Protein AF-A0A838WN69-F1 (afdb_monomer_lite)

Secondary structure (DSSP, 8-state):
--S-GGGG--TT-SS-SS-HHHHHHHHHHHS-GGGS---HHHHHHHHHHHHHHHHHHHHHHHHHHTTT------TT---

InterPro domains:
  IPR000484 Photosynthetic reaction centre, L/M [PF00124] (1-66)
  IPR036854 Photosystem II protein D1/D2 superfamily [SSF81483] (1-78)
  IPR055266 Photosystem II protein D1/D2 [PTHR33149] (1-77)

pLDDT: mean 95.53, std 4.67, range [77.38, 98.81]

Sequence (79 aa):
ETESQNYGYKFGQEEETYNIVAAHGYFGRLIFQYASFNNSRSLHFFLAAWPVVGIWFTALGVSTMAFNLNGFNFNQSII

Foldseek 3Di:
DPDDPCVVDDPPDPDDPDDLVVVLVVVCVVPHNVVGDSDPVVVVVCVVCVVVVVVVVVVVQVVVVVVVPDDDDCVPVDD

Organism: NCBI:txid2585140

Structure (mmCIF, N/CA/C/O backbone):
data_AF-A0A838WN69-F1
#
_entry.id   AF-A0A838WN69-F1
#
loop_
_atom_site.group_PDB
_atom_site.id
_atom_site.type_symbol
_atom_site.label_atom_id
_atom_site.label_alt_id
_atom_site.label_comp_id
_atom_site.label_asym_id
_atom_site.label_entity_id
_atom_site.label_seq_id
_atom_site.pdbx_PDB_ins_code
_atom_site.Cartn_x
_atom_site.Cartn_y
_atom_site.Cartn_z
_atom_site.occupancy
_atom_site.B_iso_or_equiv
_atom_site.auth_seq_id
_atom_site.auth_comp_id
_atom_site.auth_asym_id
_atom_site.auth_atom_id
_atom_site.pdbx_PDB_model_num
ATOM 1 N N . GLU A 1 1 ? -9.862 -15.696 29.552 1.00 80.69 1 GLU A N 1
ATOM 2 C CA . GLU A 1 1 ? -9.022 -15.995 28.366 1.00 80.69 1 GLU A CA 1
ATOM 3 C C . GLU A 1 1 ? -9.334 -17.355 27.726 1.00 80.69 1 GLU A C 1
ATOM 5 O O . GLU A 1 1 ? -8.565 -17.844 26.915 1.00 80.69 1 GLU A O 1
ATOM 10 N N . THR A 1 2 ? -10.470 -17.978 28.049 1.00 95.88 2 THR A N 1
ATOM 11 C CA . THR A 1 2 ? -10.863 -19.294 27.516 1.00 95.88 2 THR A CA 1
ATOM 12 C C . THR A 1 2 ? -11.543 -19.223 26.147 1.00 95.88 2 THR A C 1
ATOM 14 O O . THR A 1 2 ? -11.761 -20.254 25.520 1.00 95.88 2 THR A O 1
ATOM 17 N N . GLU A 1 3 ? -11.896 -18.021 25.686 1.00 95.81 3 GLU A N 1
ATOM 18 C CA . GLU A 1 3 ? -12.622 -17.771 24.440 1.00 95.81 3 GLU A CA 1
ATOM 19 C C . GLU A 1 3 ? -11.794 -16.914 23.474 1.00 95.81 3 GLU A C 1
ATOM 21 O O . GLU A 1 3 ? -10.908 -16.161 23.883 1.00 95.81 3 GLU A O 1
ATOM 26 N N . SER A 1 4 ? -12.101 -17.013 22.177 1.00 97.19 4 SER A N 1
ATOM 27 C CA . SER A 1 4 ? -11.454 -16.209 21.135 1.00 97.19 4 SER A CA 1
ATOM 28 C C . SER A 1 4 ? -11.834 -14.730 21.239 1.00 97.19 4 SER A C 1
ATOM 30 O O . SER A 1 4 ? -13.008 -14.391 21.368 1.00 97.19 4 SER A O 1
ATOM 32 N N . GLN A 1 5 ? -10.855 -13.840 21.061 1.00 97.06 5 GLN A N 1
ATOM 33 C CA . GLN A 1 5 ? -11.083 -12.391 21.005 1.00 97.06 5 GLN A CA 1
ATOM 34 C C . GLN A 1 5 ? -12.003 -11.976 19.844 1.00 97.06 5 GLN A C 1
ATOM 36 O O . GLN A 1 5 ? -12.703 -10.972 19.947 1.00 97.06 5 GLN A O 1
ATOM 41 N N . ASN A 1 6 ? -12.078 -12.780 18.775 1.00 97.25 6 ASN A N 1
ATOM 42 C CA . ASN A 1 6 ? -12.958 -12.515 17.636 1.00 97.25 6 ASN A CA 1
ATOM 43 C C . ASN A 1 6 ? -14.441 -12.496 18.034 1.00 97.25 6 ASN A C 1
ATOM 45 O O . ASN A 1 6 ? -15.221 -11.782 17.410 1.00 97.25 6 ASN A O 1
ATOM 49 N N . TYR A 1 7 ? -14.832 -13.220 19.094 1.00 96.94 7 TYR A N 1
ATOM 50 C CA . TYR A 1 7 ? -16.204 -13.176 19.612 1.00 96.94 7 TYR A CA 1
ATOM 51 C C . TYR A 1 7 ? -16.596 -11.799 20.166 1.00 96.94 7 TYR A C 1
ATOM 53 O O . TYR A 1 7 ? -17.793 -11.538 20.329 1.00 96.94 7 TYR A O 1
ATOM 61 N N . GLY A 1 8 ? -15.620 -10.923 20.429 1.00 96.12 8 GLY A N 1
ATOM 62 C CA . GLY A 1 8 ? -15.839 -9.533 20.818 1.00 96.12 8 GLY A CA 1
ATOM 63 C C . GLY A 1 8 ? -16.385 -8.653 19.690 1.00 96.12 8 GLY A C 1
ATOM 64 O O . GLY A 1 8 ? -17.091 -7.695 19.982 1.00 96.12 8 GLY A O 1
ATOM 65 N N . TYR A 1 9 ? -16.136 -8.990 18.419 1.00 97.94 9 TYR A N 1
ATOM 66 C CA . TYR A 1 9 ? -16.756 -8.305 17.281 1.00 97.94 9 TYR A CA 1
ATOM 67 C C . TYR A 1 9 ? -18.125 -8.906 16.966 1.00 97.94 9 TYR A C 1
ATOM 69 O O . TYR A 1 9 ? -18.280 -10.130 16.885 1.00 97.94 9 TYR A O 1
ATOM 77 N N . LYS A 1 10 ? -19.115 -8.046 16.725 1.00 98.06 10 LYS A N 1
ATOM 78 C CA . LYS A 1 10 ? -20.429 -8.434 16.206 1.00 98.06 10 LYS A CA 1
ATOM 79 C C . LYS A 1 10 ? -20.618 -7.867 14.804 1.00 98.06 10 LYS A C 1
ATOM 81 O O . LYS A 1 10 ? -20.387 -6.687 14.555 1.00 98.06 10 LYS A O 1
ATOM 86 N N . PHE A 1 11 ? -21.059 -8.718 13.878 1.00 97.88 11 PHE A N 1
ATOM 87 C CA . PHE A 1 11 ? -21.325 -8.304 12.504 1.00 97.88 11 PHE A CA 1
ATOM 88 C C . PHE A 1 11 ? -22.380 -7.191 12.469 1.00 97.88 11 PHE A C 1
ATOM 90 O O . PHE A 1 11 ? -23.466 -7.351 13.022 1.00 97.88 11 PHE A O 1
ATOM 97 N N . GLY A 1 12 ? -22.044 -6.075 11.819 1.00 97.50 12 GLY A N 1
ATOM 98 C CA . GLY A 1 12 ? -22.918 -4.905 11.706 1.00 97.50 12 GLY A CA 1
ATOM 99 C C . GLY A 1 12 ? -22.916 -3.960 12.911 1.00 97.50 12 GLY A C 1
ATOM 100 O O . GLY A 1 12 ? -23.743 -3.054 12.938 1.00 97.50 12 GLY A O 1
ATOM 101 N N . GLN A 1 13 ? -22.024 -4.137 13.895 1.00 98.31 13 GLN A N 1
ATOM 102 C CA . GLN A 1 13 ? -21.861 -3.142 14.961 1.00 98.31 13 GLN A CA 1
ATOM 103 C C . GLN A 1 13 ? -21.404 -1.786 14.395 1.00 98.31 13 GLN A C 1
ATOM 105 O O . GLN A 1 13 ? -20.649 -1.738 13.424 1.00 98.31 13 GLN A O 1
ATOM 110 N N . GLU A 1 14 ? -21.846 -0.695 15.019 1.00 97.69 14 GLU A N 1
ATOM 111 C CA . GLU A 1 14 ? -21.526 0.669 14.574 1.00 97.69 14 GLU A CA 1
ATOM 112 C C . GLU A 1 14 ? -20.130 1.128 15.017 1.00 97.69 14 GLU A C 1
ATOM 114 O O . GLU A 1 14 ? -19.492 1.931 14.341 1.00 97.69 14 GLU A O 1
ATOM 119 N N . GLU A 1 15 ? -19.647 0.618 16.152 1.00 97.19 15 GLU A N 1
ATOM 120 C CA . GLU A 1 15 ? -18.380 1.037 16.747 1.00 97.19 15 GLU A CA 1
ATOM 121 C C . GLU A 1 15 ? -17.175 0.281 16.168 1.00 97.19 15 GLU A C 1
ATOM 123 O O . GLU A 1 15 ? -17.225 -0.923 15.897 1.00 97.19 15 GLU A O 1
ATOM 128 N N . GLU A 1 16 ? -16.052 0.989 16.037 1.00 95.56 16 GLU A N 1
ATOM 129 C CA . GLU A 1 16 ? -14.764 0.413 15.644 1.00 95.56 16 GLU A CA 1
ATOM 130 C C . GLU A 1 16 ? -14.258 -0.588 16.696 1.00 95.56 16 GLU A C 1
ATOM 132 O O . GLU A 1 16 ? -14.352 -0.365 17.902 1.00 95.56 16 GLU A O 1
ATOM 137 N N . THR A 1 17 ? -13.659 -1.692 16.247 1.00 97.44 17 THR A N 1
ATOM 138 C CA . THR A 1 17 ? -13.165 -2.770 17.130 1.00 97.44 17 THR A CA 1
ATOM 139 C C . THR A 1 17 ? -11.779 -2.516 17.714 1.00 97.44 17 THR A C 1
ATOM 141 O O . THR A 1 17 ? -11.283 -3.317 18.508 1.00 97.44 17 THR A O 1
ATOM 144 N N . TYR A 1 18 ? -11.120 -1.433 17.305 1.00 96.75 18 TYR A N 1
ATOM 145 C CA . TYR A 1 18 ? -9.745 -1.121 17.672 1.00 96.75 18 TYR A CA 1
ATOM 146 C C . TYR A 1 18 ? -9.548 0.386 17.852 1.00 96.75 18 TYR A C 1
ATOM 148 O O . TYR A 1 18 ? -10.304 1.213 17.347 1.00 96.75 18 TYR A O 1
ATOM 156 N N . ASN A 1 19 ? -8.481 0.759 18.559 1.00 96.44 19 ASN A N 1
ATOM 157 C CA . ASN A 1 19 ? -8.141 2.155 18.804 1.00 96.44 19 ASN A CA 1
ATOM 158 C C . ASN A 1 19 ? -7.071 2.642 17.813 1.00 96.44 19 ASN A C 1
ATOM 160 O O . ASN A 1 19 ? -5.874 2.395 17.997 1.00 96.44 19 ASN A O 1
ATOM 164 N N . ILE A 1 20 ? -7.495 3.379 16.780 1.00 94.56 20 ILE A N 1
ATOM 165 C CA . ILE A 1 20 ? -6.583 3.943 15.772 1.00 94.56 20 ILE A CA 1
ATOM 166 C C . ILE A 1 20 ? -5.592 4.955 16.359 1.00 94.56 20 ILE A C 1
ATOM 168 O O . ILE A 1 20 ? -4.460 5.038 15.891 1.00 94.56 20 ILE A O 1
ATOM 172 N N . VAL A 1 21 ? -5.965 5.690 17.410 1.00 94.88 21 VAL A N 1
ATOM 173 C CA . VAL A 1 21 ? -5.074 6.662 18.066 1.00 94.88 21 VAL A CA 1
ATOM 174 C C . VAL A 1 21 ? -3.931 5.937 18.775 1.00 94.88 21 VAL A C 1
ATOM 176 O O . VAL A 1 21 ? -2.776 6.349 18.662 1.00 94.88 21 VAL A O 1
ATOM 179 N N . ALA A 1 22 ? -4.230 4.824 19.451 1.00 95.12 22 ALA A N 1
ATOM 180 C CA . ALA A 1 22 ? -3.215 3.981 20.078 1.00 95.12 22 ALA A CA 1
ATOM 181 C C . ALA A 1 22 ? -2.278 3.352 19.032 1.00 95.12 22 ALA A C 1
ATOM 183 O O . ALA A 1 22 ? -1.058 3.401 19.197 1.00 95.12 22 ALA A O 1
ATOM 184 N N . ALA A 1 23 ? -2.832 2.833 17.931 1.00 95.12 23 ALA A N 1
ATOM 185 C CA . ALA A 1 23 ? -2.048 2.272 16.829 1.00 95.12 23 ALA A CA 1
ATOM 186 C C . ALA A 1 23 ? -1.143 3.329 16.169 1.00 95.12 23 ALA A C 1
ATOM 188 O O . ALA A 1 23 ? 0.057 3.102 15.992 1.00 95.12 23 ALA A O 1
ATOM 189 N N . HIS A 1 24 ? -1.692 4.514 15.880 1.00 94.31 24 HIS A N 1
ATOM 190 C CA . HIS A 1 24 ? -0.947 5.645 15.334 1.00 94.31 24 HIS A CA 1
ATOM 191 C C . HIS A 1 24 ? 0.193 6.068 16.266 1.00 94.31 24 HIS A C 1
ATOM 193 O O . HIS A 1 24 ? 1.320 6.248 15.803 1.00 94.31 24 HIS A O 1
ATOM 199 N N . GLY A 1 25 ? -0.085 6.187 17.570 1.00 93.88 25 GLY A N 1
ATOM 200 C CA . GLY A 1 25 ? 0.899 6.555 18.586 1.00 93.88 25 GLY A CA 1
ATOM 201 C C . GLY A 1 25 ? 2.017 5.522 18.747 1.00 93.88 25 GLY A C 1
ATOM 202 O O . GLY A 1 25 ? 3.177 5.907 18.888 1.00 93.88 25 GLY A O 1
ATOM 203 N N . TYR A 1 26 ? 1.699 4.226 18.678 1.00 95.81 26 TYR A N 1
ATOM 204 C CA . TYR A 1 26 ? 2.701 3.157 18.671 1.00 95.81 26 TYR A CA 1
ATOM 205 C C . TYR A 1 26 ? 3.608 3.257 17.438 1.00 95.81 26 TYR A C 1
ATOM 207 O O . TYR A 1 26 ? 4.827 3.372 17.570 1.00 95.81 26 TYR A O 1
ATOM 215 N N . PHE A 1 27 ? 3.021 3.285 16.239 1.00 94.56 27 PHE A N 1
ATOM 216 C CA . PHE A 1 27 ? 3.791 3.285 14.995 1.00 94.56 27 PHE A CA 1
ATOM 217 C C . PHE A 1 27 ? 4.592 4.583 14.798 1.00 94.56 27 PHE A C 1
ATOM 219 O O . PHE A 1 27 ? 5.741 4.553 14.359 1.00 94.56 27 PHE A O 1
ATOM 226 N N . GLY A 1 28 ? 4.034 5.726 15.210 1.00 93.06 28 GLY A N 1
ATOM 227 C CA . GLY A 1 28 ? 4.721 7.018 15.183 1.00 93.06 28 GLY A CA 1
ATOM 228 C C . GLY A 1 28 ? 5.940 7.084 16.110 1.00 93.06 28 GLY A C 1
ATOM 229 O O . GLY A 1 28 ? 6.878 7.820 15.815 1.00 93.06 28 GLY A O 1
ATOM 230 N N . ARG A 1 29 ? 5.962 6.302 17.200 1.00 94.88 29 ARG A N 1
ATOM 231 C CA . ARG A 1 29 ? 7.150 6.138 18.060 1.00 94.88 29 ARG A CA 1
ATOM 232 C C . ARG A 1 29 ? 8.161 5.148 17.487 1.00 94.88 29 ARG A C 1
ATOM 234 O O . ARG A 1 29 ? 9.347 5.303 17.745 1.00 94.88 29 ARG A O 1
ATOM 241 N N . LEU A 1 30 ? 7.697 4.140 16.747 1.00 94.50 30 LEU A N 1
ATOM 242 C CA . LEU A 1 30 ? 8.557 3.125 16.139 1.00 94.50 30 LEU A CA 1
ATOM 243 C C . LEU A 1 30 ? 9.413 3.695 14.998 1.00 94.50 30 LEU A C 1
ATOM 245 O O . LEU A 1 30 ? 10.586 3.352 14.899 1.00 94.50 30 LEU A O 1
ATOM 249 N N . ILE A 1 31 ? 8.826 4.536 14.139 1.00 90.81 31 ILE A N 1
ATOM 250 C CA . ILE A 1 31 ? 9.499 5.103 12.958 1.00 90.81 31 ILE A CA 1
ATOM 251 C C . ILE A 1 31 ? 9.762 6.602 13.164 1.00 90.81 31 ILE A C 1
ATOM 253 O O . ILE A 1 31 ? 10.869 6.996 13.515 1.00 90.81 31 ILE A O 1
ATOM 257 N N . PHE A 1 32 ? 8.745 7.442 12.966 1.00 78.62 32 PHE A N 1
ATOM 258 C CA . PHE A 1 32 ? 8.677 8.848 13.382 1.00 78.62 32 PHE A CA 1
ATOM 259 C C . PHE A 1 32 ? 7.233 9.340 13.201 1.00 78.62 32 PHE A C 1
ATOM 261 O O . PHE A 1 32 ? 6.491 8.813 12.371 1.00 78.62 32 PHE A O 1
ATOM 268 N N . GLN A 1 33 ? 6.817 10.354 13.965 1.00 77.38 33 GLN A N 1
ATOM 269 C CA . GLN A 1 33 ? 5.400 10.719 14.126 1.00 77.38 33 GLN A CA 1
ATOM 270 C C . GLN A 1 33 ? 4.652 10.966 12.802 1.00 77.38 33 GLN A C 1
ATOM 272 O O . GLN A 1 33 ? 3.510 10.540 12.650 1.00 77.38 33 GLN A O 1
ATOM 277 N N . TYR A 1 34 ? 5.3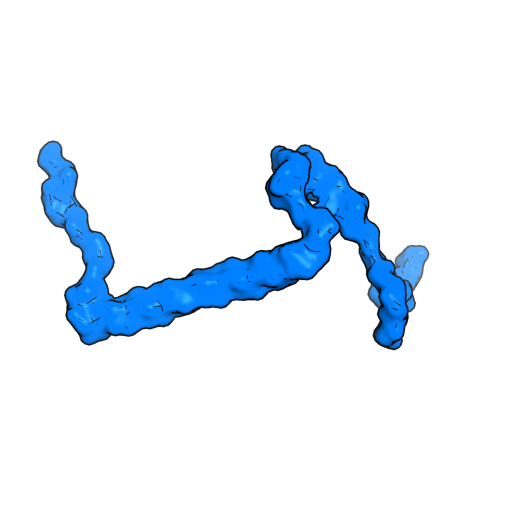06 11.602 11.829 1.00 82.06 34 TYR A N 1
ATOM 278 C CA . TYR A 1 34 ? 4.707 11.950 10.536 1.00 82.06 34 TYR A CA 1
ATOM 279 C C . TYR A 1 34 ? 4.659 10.799 9.519 1.00 82.06 34 TYR A C 1
ATOM 281 O O . TYR A 1 34 ? 3.965 10.920 8.515 1.00 82.06 34 TYR A O 1
ATOM 289 N N . ALA A 1 35 ? 5.360 9.684 9.758 1.00 82.25 35 ALA A N 1
ATOM 290 C CA . ALA A 1 35 ? 5.279 8.492 8.902 1.00 82.25 35 ALA A CA 1
ATOM 291 C C . ALA A 1 35 ? 4.024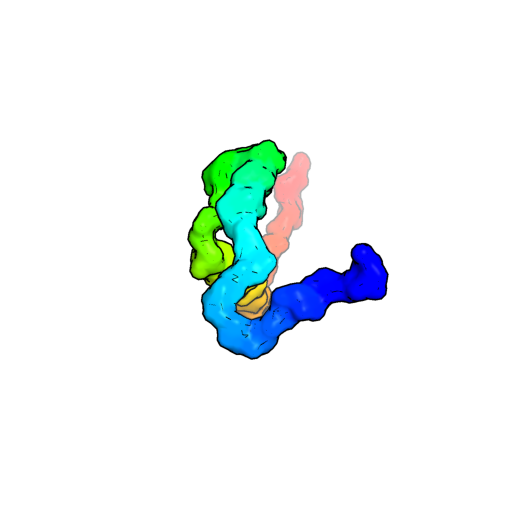 7.645 9.164 1.00 82.25 35 ALA A C 1
ATOM 293 O O . ALA A 1 35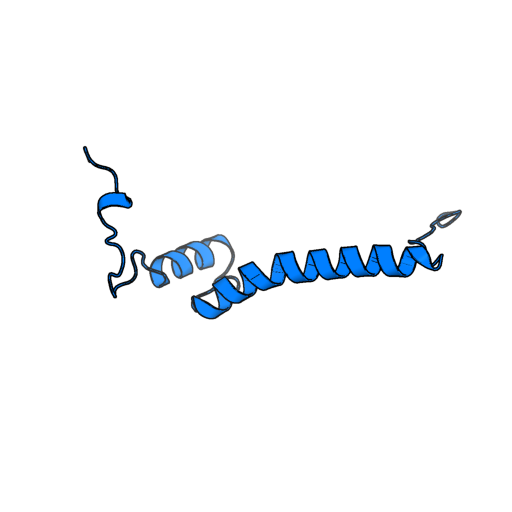 ? 3.773 6.673 8.455 1.00 82.25 35 ALA A O 1
ATOM 294 N N . SER A 1 36 ? 3.259 7.971 10.206 1.00 90.25 36 SER A N 1
ATOM 295 C CA . SER A 1 36 ? 2.121 7.181 10.659 1.00 90.25 36 SER A CA 1
ATOM 296 C C . SER A 1 36 ? 0.795 7.769 10.178 1.00 90.25 36 SER A C 1
ATOM 298 O O . SER A 1 36 ? 0.591 8.982 10.205 1.00 90.25 36 SER A O 1
ATOM 300 N N . PHE A 1 37 ? -0.149 6.909 9.794 1.00 91.94 37 PHE A N 1
ATOM 301 C CA . PHE A 1 37 ? -1.500 7.327 9.419 1.00 91.94 37 PHE A CA 1
ATOM 302 C C . PHE A 1 37 ? -2.369 7.505 10.670 1.00 91.94 37 PHE A C 1
ATOM 304 O O . PHE A 1 37 ? -2.487 6.592 11.481 1.00 91.94 37 PHE A O 1
ATOM 311 N N . ASN A 1 38 ? -3.001 8.670 10.818 1.00 92.75 38 ASN A N 1
ATOM 312 C CA . ASN A 1 38 ? -4.039 8.928 11.829 1.00 92.75 38 ASN A CA 1
ATOM 313 C C . ASN A 1 38 ? -5.454 9.024 11.223 1.00 92.75 38 ASN A C 1
ATOM 315 O O . ASN A 1 38 ? -6.438 9.096 11.952 1.00 92.75 38 ASN A O 1
ATOM 319 N N . ASN A 1 39 ? -5.560 8.996 9.890 1.00 95.25 39 ASN A N 1
ATOM 320 C CA . ASN A 1 39 ? -6.811 8.940 9.146 1.00 95.25 39 ASN A CA 1
ATOM 321 C C . ASN A 1 39 ? -6.954 7.556 8.498 1.00 95.25 39 ASN A C 1
ATOM 323 O O . ASN A 1 39 ? -6.209 7.216 7.574 1.00 95.25 39 ASN A O 1
ATOM 327 N N . SER A 1 40 ? -7.944 6.785 8.957 1.00 96.38 40 SER A N 1
ATOM 328 C CA . SER A 1 40 ? -8.227 5.437 8.445 1.00 96.38 40 SER A CA 1
ATOM 329 C C . SER A 1 40 ? -8.489 5.424 6.934 1.00 96.38 40 SER A C 1
ATOM 331 O O . SER A 1 40 ? -8.027 4.525 6.234 1.00 96.38 40 SER A O 1
ATOM 333 N N . ARG A 1 41 ? -9.159 6.447 6.386 1.00 97.62 41 ARG A N 1
ATOM 334 C CA . ARG A 1 41 ? -9.471 6.513 4.947 1.00 97.62 41 ARG A CA 1
ATOM 335 C C . ARG A 1 41 ? -8.204 6.631 4.105 1.00 97.62 41 ARG A C 1
ATOM 337 O O . ARG A 1 41 ? -8.071 5.927 3.110 1.00 97.62 41 ARG A O 1
ATOM 344 N N . SER A 1 42 ? -7.264 7.477 4.528 1.00 96.81 42 SER A N 1
ATOM 345 C CA . SER A 1 42 ? -5.976 7.640 3.846 1.00 96.81 42 SER A CA 1
ATOM 346 C C . SER A 1 42 ? -5.125 6.374 3.933 1.00 96.81 42 SER A C 1
ATOM 348 O O . SER A 1 42 ? -4.506 6.001 2.940 1.00 96.81 42 SER A O 1
ATOM 350 N N . LEU A 1 43 ? -5.137 5.689 5.084 1.00 96.62 43 LEU A N 1
ATOM 351 C CA . LEU A 1 43 ? -4.464 4.399 5.252 1.00 96.62 43 LEU A CA 1
ATOM 352 C C . LEU A 1 43 ? -5.001 3.366 4.254 1.00 96.62 43 LEU A C 1
ATOM 354 O O . LEU A 1 43 ? -4.233 2.789 3.491 1.00 96.62 43 LEU A O 1
ATOM 358 N N . HIS A 1 44 ? -6.319 3.164 4.215 1.00 97.88 44 HIS A N 1
ATOM 359 C CA . HIS A 1 44 ? -6.929 2.172 3.327 1.00 97.88 44 HIS A CA 1
ATOM 360 C C . HIS A 1 44 ? -6.777 2.539 1.846 1.00 97.88 44 HIS A C 1
ATOM 362 O O . HIS A 1 44 ? -6.539 1.657 1.022 1.0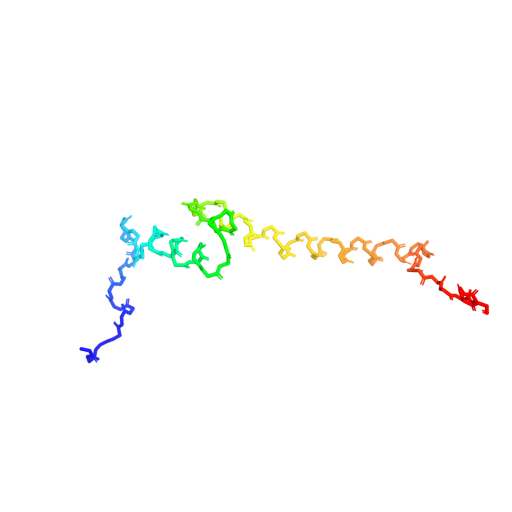0 97.88 44 HIS A O 1
ATOM 368 N N . PHE A 1 45 ? -6.837 3.830 1.501 1.00 98.25 45 PHE A N 1
ATOM 369 C CA . PHE A 1 45 ? -6.518 4.286 0.150 1.00 98.25 45 PHE A CA 1
ATOM 370 C C . PHE A 1 45 ? -5.075 3.947 -0.233 1.00 98.25 45 PHE A C 1
ATOM 372 O O . PHE A 1 45 ? -4.847 3.429 -1.322 1.00 98.25 45 PHE A O 1
ATOM 379 N N . PHE A 1 46 ? -4.107 4.181 0.657 1.00 97.81 46 PHE A N 1
ATOM 380 C CA . PHE A 1 46 ? -2.709 3.832 0.408 1.00 97.81 46 PHE A CA 1
ATOM 381 C C . PHE A 1 46 ? -2.518 2.321 0.219 1.00 97.81 46 PHE A C 1
ATOM 383 O O . PHE A 1 46 ? -1.860 1.909 -0.736 1.00 97.81 46 PHE A O 1
ATOM 390 N N . LEU A 1 47 ? -3.144 1.499 1.070 1.00 98.06 47 LEU A N 1
ATOM 391 C CA . LEU A 1 47 ? -3.110 0.036 0.952 1.00 98.06 47 LEU A CA 1
ATOM 392 C C . LEU A 1 47 ? -3.659 -0.459 -0.394 1.00 98.06 47 LEU A C 1
ATOM 394 O O . LEU A 1 47 ? -3.152 -1.441 -0.927 1.00 98.06 47 LEU A O 1
ATOM 398 N N . ALA A 1 48 ? -4.664 0.220 -0.954 1.00 98.44 48 ALA A N 1
ATOM 399 C CA . ALA A 1 48 ? -5.182 -0.086 -2.284 1.00 98.44 48 ALA A CA 1
ATOM 400 C C . ALA A 1 48 ? -4.268 0.448 -3.400 1.00 98.44 48 ALA A C 1
ATOM 402 O O . ALA A 1 48 ? -3.937 -0.276 -4.337 1.00 98.44 48 ALA A O 1
ATOM 403 N N . ALA A 1 49 ? -3.842 1.708 -3.308 1.00 98.44 49 ALA A N 1
ATOM 404 C CA . ALA A 1 49 ? -3.085 2.382 -4.357 1.00 98.44 49 ALA A CA 1
ATOM 405 C C . ALA A 1 49 ? -1.696 1.767 -4.566 1.00 98.44 49 ALA A C 1
ATOM 407 O O . ALA A 1 49 ? -1.273 1.597 -5.707 1.00 98.44 49 ALA A O 1
ATOM 408 N N . TRP A 1 50 ? -1.001 1.404 -3.485 1.00 98.31 50 TRP A N 1
ATOM 409 C CA . TRP A 1 50 ? 0.370 0.895 -3.538 1.00 98.31 50 TRP A CA 1
ATOM 410 C C . TRP A 1 50 ? 0.545 -0.325 -4.466 1.00 98.31 50 TRP A C 1
ATOM 412 O O . TRP A 1 50 ? 1.323 -0.234 -5.420 1.00 98.31 50 TRP A O 1
ATOM 422 N N . PRO A 1 51 ? -0.179 -1.447 -4.275 1.00 98.19 51 PRO A N 1
ATOM 423 C CA . PRO A 1 51 ? -0.063 -2.593 -5.173 1.00 98.19 51 PRO A CA 1
ATOM 424 C C . PRO A 1 51 ? -0.640 -2.312 -6.567 1.00 98.19 51 PRO A C 1
ATOM 426 O O . PRO A 1 51 ? -0.077 -2.776 -7.558 1.00 98.19 51 PRO A O 1
ATOM 429 N N . VAL A 1 52 ? -1.732 -1.544 -6.669 1.00 98.69 52 VAL A N 1
ATOM 430 C CA . VAL A 1 52 ? -2.397 -1.261 -7.953 1.00 98.69 52 VAL A CA 1
ATOM 431 C C . VAL A 1 52 ? -1.475 -0.490 -8.892 1.00 98.69 52 VAL A C 1
ATOM 433 O O . VAL A 1 52 ? -1.295 -0.897 -10.040 1.00 98.69 52 VAL A O 1
ATOM 436 N N . VAL A 1 53 ? -0.837 0.574 -8.401 1.00 98.75 53 VAL A N 1
ATOM 437 C CA . VAL A 1 53 ? 0.106 1.374 -9.193 1.00 98.75 53 VAL A CA 1
ATOM 438 C C . VAL A 1 53 ? 1.302 0.526 -9.635 1.00 98.75 53 VAL A C 1
ATOM 440 O O . VAL A 1 53 ? 1.722 0.622 -10.787 1.00 98.75 53 VAL A O 1
ATOM 443 N N . GLY A 1 54 ? 1.817 -0.352 -8.767 1.00 98.50 54 GLY A N 1
ATOM 444 C CA . GLY A 1 54 ? 2.901 -1.271 -9.123 1.00 98.50 54 GLY A CA 1
ATOM 445 C C . GLY A 1 54 ? 2.536 -2.190 -10.293 1.00 98.50 54 GLY A C 1
ATOM 446 O O . GLY A 1 54 ? 3.271 -2.264 -11.278 1.00 98.50 54 GLY A O 1
ATOM 447 N N . ILE A 1 55 ? 1.366 -2.830 -10.227 1.00 98.62 55 ILE A N 1
ATOM 448 C CA . ILE A 1 55 ? 0.885 -3.711 -11.300 1.00 98.62 55 ILE A CA 1
ATOM 449 C C . ILE A 1 55 ? 0.598 -2.934 -12.588 1.00 98.62 55 ILE A C 1
ATOM 451 O O . ILE A 1 55 ? 0.900 -3.438 -13.671 1.00 98.62 55 ILE A O 1
ATOM 455 N N . TRP A 1 56 ? 0.085 -1.703 -12.504 1.00 98.81 56 TRP A N 1
ATOM 456 C CA . TRP A 1 56 ? -0.059 -0.845 -13.682 1.00 98.81 56 TRP A CA 1
ATOM 457 C C . TRP A 1 56 ? 1.279 -0.608 -14.379 1.00 98.81 56 TRP A C 1
ATOM 459 O O . TRP A 1 56 ? 1.356 -0.775 -15.593 1.00 98.81 56 TRP A O 1
ATOM 469 N N . PHE A 1 57 ? 2.348 -0.299 -13.642 1.00 98.69 57 PHE A N 1
ATOM 470 C CA . PHE A 1 57 ? 3.669 -0.125 -14.250 1.00 98.69 57 PHE A CA 1
ATOM 471 C C . PHE A 1 57 ? 4.231 -1.419 -14.844 1.00 98.69 57 PHE A C 1
ATOM 473 O O . PHE A 1 57 ? 4.834 -1.370 -15.914 1.00 98.69 57 PHE A O 1
ATOM 480 N N . THR A 1 58 ? 4.002 -2.580 -14.224 1.00 98.56 58 THR A N 1
ATOM 481 C CA . THR A 1 58 ? 4.375 -3.870 -14.830 1.00 98.56 58 THR A CA 1
ATOM 482 C C . THR A 1 58 ? 3.622 -4.114 -16.138 1.00 98.56 58 THR A C 1
ATOM 484 O O . THR A 1 58 ? 4.234 -4.486 -17.139 1.00 98.56 58 THR A O 1
ATOM 487 N N . ALA A 1 59 ? 2.313 -3.854 -16.159 1.00 98.75 59 ALA A N 1
ATOM 488 C CA . ALA A 1 59 ? 1.498 -3.986 -17.363 1.00 98.75 59 ALA A CA 1
ATOM 489 C C . ALA A 1 59 ? 1.954 -3.019 -18.470 1.00 98.75 59 ALA A C 1
ATOM 491 O O . ALA A 1 59 ? 2.068 -3.416 -19.632 1.00 98.75 59 ALA A O 1
ATOM 492 N N . LEU A 1 60 ? 2.275 -1.772 -18.110 1.00 98.75 60 LEU A N 1
ATOM 493 C CA . LEU A 1 60 ? 2.844 -0.786 -19.029 1.00 98.75 60 LEU A CA 1
ATOM 494 C C . LEU A 1 60 ? 4.209 -1.232 -19.563 1.00 98.75 60 LEU A C 1
ATOM 496 O O . LEU A 1 60 ? 4.423 -1.157 -20.767 1.00 98.75 60 LEU A O 1
ATOM 500 N N . GLY A 1 61 ? 5.094 -1.759 -18.714 1.00 98.38 61 GLY A N 1
ATOM 501 C CA . GLY A 1 61 ? 6.406 -2.264 -19.128 1.00 98.38 61 GLY A CA 1
ATOM 502 C C . GLY A 1 61 ? 6.311 -3.406 -20.142 1.00 98.38 61 GLY A C 1
ATOM 503 O O . GLY A 1 61 ? 7.012 -3.398 -21.152 1.00 98.38 61 GLY A O 1
ATOM 504 N N . VAL A 1 62 ? 5.402 -4.364 -19.926 1.00 98.62 62 VAL A N 1
ATOM 505 C CA . VAL A 1 62 ? 5.126 -5.428 -20.912 1.00 98.62 62 VAL A CA 1
ATOM 506 C C . VAL A 1 62 ? 4.583 -4.833 -22.213 1.00 98.62 62 VAL A C 1
ATOM 508 O O . VAL A 1 62 ? 5.034 -5.200 -23.298 1.00 98.62 62 VAL A O 1
ATOM 511 N N . SER A 1 63 ? 3.661 -3.874 -22.106 1.00 98.75 63 SER A N 1
ATOM 512 C CA . SER A 1 63 ? 3.052 -3.214 -23.264 1.00 98.75 63 SER A CA 1
ATOM 513 C C . SER A 1 63 ? 4.070 -2.428 -24.097 1.00 98.75 63 SER A C 1
ATOM 515 O O . SER A 1 63 ? 3.954 -2.414 -25.317 1.00 98.75 63 SER A O 1
ATOM 517 N N . THR A 1 64 ? 5.083 -1.804 -23.485 1.00 98.44 64 THR A N 1
ATOM 518 C CA . THR A 1 64 ? 6.132 -1.071 -24.218 1.00 98.44 64 THR A CA 1
ATOM 519 C C . THR A 1 64 ? 7.196 -1.995 -24.803 1.00 98.44 64 THR A C 1
ATOM 521 O O . THR A 1 64 ? 7.628 -1.780 -25.936 1.00 98.44 64 THR A O 1
ATOM 524 N N . MET A 1 65 ? 7.588 -3.052 -24.083 1.00 98.56 65 MET A N 1
ATOM 525 C CA . MET A 1 65 ? 8.527 -4.057 -24.600 1.00 98.56 65 MET A CA 1
ATOM 526 C C . MET A 1 65 ? 7.968 -4.802 -25.821 1.00 98.56 65 MET A C 1
ATOM 528 O O . MET A 1 65 ? 8.739 -5.193 -26.695 1.00 98.56 65 MET A O 1
ATOM 532 N N . ALA A 1 66 ? 6.640 -4.914 -25.956 1.00 98.31 66 ALA A N 1
ATOM 533 C CA . ALA A 1 66 ? 5.994 -5.434 -27.166 1.00 98.31 66 ALA A CA 1
ATOM 534 C C . ALA A 1 66 ? 6.339 -4.633 -28.442 1.00 98.31 66 ALA A C 1
ATOM 536 O O . ALA A 1 66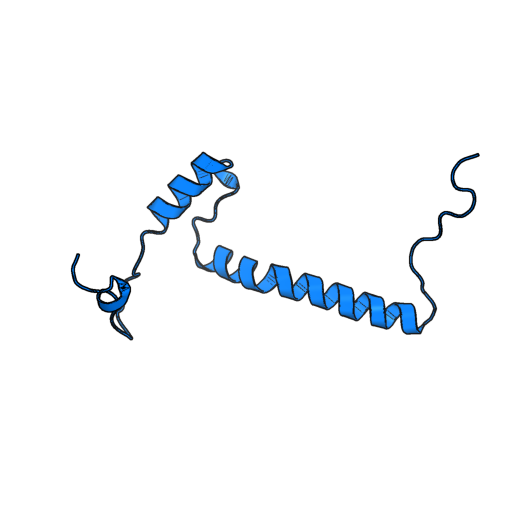 ? 6.262 -5.172 -29.544 1.00 98.31 66 ALA A O 1
ATOM 537 N N . PHE A 1 67 ? 6.763 -3.372 -28.299 1.00 98.50 67 PHE A N 1
ATOM 538 C CA . PHE A 1 67 ? 7.217 -2.505 -29.391 1.00 98.50 67 PHE A CA 1
ATOM 539 C C . PHE A 1 67 ? 8.740 -2.293 -29.380 1.00 98.50 67 PHE A C 1
ATOM 541 O O . PHE A 1 67 ? 9.233 -1.271 -29.855 1.00 98.50 67 PHE A O 1
ATOM 548 N N . ASN A 1 68 ? 9.496 -3.263 -28.852 1.00 97.75 68 ASN A N 1
ATOM 549 C CA . ASN A 1 68 ? 10.964 -3.280 -28.801 1.00 97.75 68 ASN A CA 1
ATOM 550 C C . ASN A 1 68 ? 11.608 -2.138 -27.992 1.00 97.75 68 ASN A C 1
ATOM 552 O O . ASN A 1 68 ? 12.815 -1.907 -28.108 1.00 97.75 68 ASN A O 1
ATOM 556 N N . LEU A 1 69 ? 10.843 -1.442 -27.141 1.00 98.19 69 LEU A N 1
ATOM 557 C CA . LEU A 1 69 ? 11.409 -0.532 -26.147 1.00 98.19 69 LEU A CA 1
ATOM 558 C C . LEU A 1 69 ? 11.870 -1.345 -24.931 1.00 98.19 69 LEU A C 1
ATOM 560 O O . LEU A 1 69 ? 11.104 -1.592 -23.999 1.00 98.19 69 LEU A O 1
ATOM 564 N N . ASN A 1 70 ? 13.119 -1.798 -24.989 1.00 97.38 70 ASN A N 1
ATOM 565 C CA . ASN A 1 70 ? 13.723 -2.656 -23.974 1.00 97.38 70 ASN A CA 1
ATOM 566 C C . ASN A 1 70 ? 14.242 -1.863 -22.766 1.00 97.38 70 ASN A C 1
ATOM 568 O O . ASN A 1 70 ? 14.352 -0.637 -22.792 1.00 97.38 70 ASN A O 1
ATOM 572 N N . GLY A 1 71 ? 14.581 -2.591 -21.701 1.00 97.25 71 GLY A N 1
ATOM 573 C CA . GLY A 1 71 ? 15.235 -2.028 -20.524 1.00 97.25 71 GLY A CA 1
ATOM 574 C C . GLY A 1 71 ? 16.648 -1.508 -20.803 1.00 97.25 71 GLY A C 1
ATOM 575 O O . GLY A 1 71 ? 17.181 -1.616 -21.909 1.00 97.25 71 GLY A O 1
ATOM 576 N N . PHE A 1 72 ? 17.265 -0.947 -19.766 1.00 98.12 72 PHE A N 1
ATOM 577 C CA . PHE A 1 72 ? 18.622 -0.417 -19.851 1.00 98.12 72 PHE A CA 1
ATOM 578 C C . PHE A 1 72 ? 19.640 -1.467 -20.317 1.00 98.12 72 PHE A C 1
ATOM 580 O O . PHE A 1 72 ? 19.589 -2.629 -19.914 1.00 98.12 72 PHE A O 1
ATOM 587 N N . ASN A 1 73 ? 20.605 -1.020 -21.123 1.00 97.75 73 ASN A N 1
ATOM 588 C CA .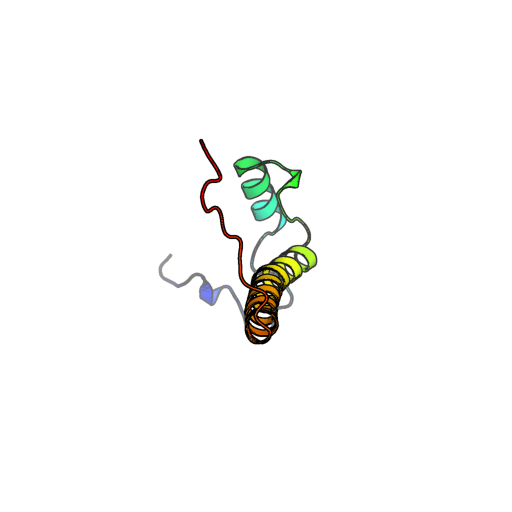 ASN A 1 73 ? 21.755 -1.801 -21.562 1.00 97.75 73 ASN A CA 1
ATOM 589 C C . ASN A 1 73 ? 23.039 -1.059 -21.165 1.00 97.75 73 ASN A C 1
ATOM 591 O O . ASN A 1 73 ? 23.272 0.055 -21.626 1.00 97.75 73 ASN A O 1
ATOM 595 N N . PHE A 1 74 ? 23.860 -1.685 -20.322 1.00 97.44 74 PHE A N 1
ATOM 596 C CA . PHE A 1 74 ? 25.088 -1.102 -19.770 1.00 97.44 74 PHE A CA 1
ATOM 597 C C . PHE A 1 74 ? 26.368 -1.719 -20.359 1.00 97.44 74 PHE A C 1
ATOM 599 O O . PHE A 1 74 ? 27.396 -1.834 -19.686 1.00 97.44 74 PHE A O 1
ATOM 606 N N . ASN A 1 75 ? 26.332 -2.137 -21.624 1.00 97.12 75 ASN A N 1
ATOM 607 C CA . ASN A 1 75 ? 27.520 -2.633 -22.313 1.00 97.12 75 ASN A CA 1
ATOM 608 C C . ASN A 1 75 ? 28.623 -1.559 -22.334 1.00 97.12 75 ASN A C 1
ATOM 610 O O . ASN A 1 75 ? 28.383 -0.432 -22.758 1.00 97.12 75 ASN A O 1
ATOM 614 N N . GLN A 1 76 ? 29.828 -1.917 -21.870 1.00 93.69 76 GLN A N 1
ATOM 615 C CA . GLN A 1 76 ? 31.005 -1.030 -21.797 1.00 93.69 76 GLN A CA 1
ATOM 616 C C . GLN A 1 76 ? 30.786 0.263 -20.988 1.00 93.69 76 GLN A C 1
ATOM 618 O O . GLN A 1 76 ? 31.398 1.290 -21.263 1.00 93.69 76 GLN A O 1
ATOM 623 N N . SER A 1 77 ? 29.918 0.232 -19.973 1.00 96.12 77 SER A N 1
ATOM 624 C CA . SER A 1 77 ? 29.643 1.420 -19.148 1.00 96.12 77 SER A CA 1
ATOM 625 C C . SER A 1 77 ? 30.754 1.780 -18.147 1.00 96.12 77 SER A C 1
ATOM 627 O O . SER A 1 77 ? 30.717 2.868 -17.581 1.00 96.12 77 SER A O 1
ATOM 629 N N . ILE A 1 78 ? 31.739 0.899 -17.927 1.00 91.44 78 ILE A N 1
ATOM 630 C CA . ILE A 1 78 ? 32.958 1.162 -17.144 1.00 91.44 78 ILE A CA 1
ATOM 631 C C . ILE A 1 78 ? 34.148 0.702 -17.995 1.00 91.44 78 ILE A C 1
ATOM 633 O O . ILE A 1 78 ? 34.099 -0.398 -18.552 1.00 91.44 78 ILE A O 1
ATOM 637 N N . ILE A 1 79 ? 35.164 1.561 -18.121 1.00 84.50 79 ILE A N 1
ATOM 638 C CA . ILE A 1 79 ? 36.390 1.351 -18.913 1.00 84.50 79 ILE A CA 1
ATOM 639 C C . ILE A 1 79 ? 37.520 0.895 -17.995 1.00 84.50 79 ILE A C 1
ATOM 641 O O . ILE A 1 79 ? 37.665 1.516 -16.917 1.00 84.50 79 ILE A O 1
#

Radius of gyration: 22.36 Å; chains: 1; bounding box: 59×31×58 Å